Protein AF-A0A3D1E7M5-F1 (afdb_monomer_lite)

Foldseek 3Di:
DLLLVPPFDDDDPVSVVVSVVVLVVLLVVLVVVVVVCVVPCVDPPPPVLVVLVVVLVVLVVVLVVVVVVVVPPDCPDCPDPSVRSSSVSSVSSVVSVVVVPPPPCVPVPQDPVNVVVVVVVVVVVVVVSVCPRNVND

pLDDT: mean 71.73, std 11.71, range [46.97, 95.5]

Structure (mmCIF, N/CA/C/O backbone):
data_AF-A0A3D1E7M5-F1
#
_entry.id   AF-A0A3D1E7M5-F1
#
loop_
_atom_site.group_PDB
_atom_site.id
_atom_site.type_symbol
_atom_site.label_atom_id
_atom_site.label_alt_id
_atom_site.label_comp_id
_atom_site.label_asym_id
_atom_site.label_entity_id
_atom_site.label_seq_id
_atom_site.pdbx_PDB_ins_code
_atom_site.Cartn_x
_atom_site.Cartn_y
_atom_site.Cartn_z
_atom_site.occupancy
_atom_site.B_iso_or_equiv
_atom_site.auth_seq_id
_atom_site.auth_comp_id
_atom_site.auth_asym_id
_atom_site.auth_atom_id
_atom_site.pdbx_PDB_model_num
ATOM 1 N N . MET A 1 1 ? -1.981 6.301 -4.381 1.00 47.09 1 MET A N 1
ATOM 2 C CA . MET A 1 1 ? -2.191 6.937 -5.703 1.00 47.09 1 MET A CA 1
ATOM 3 C C . MET A 1 1 ? -1.451 6.229 -6.838 1.00 47.09 1 MET A C 1
ATOM 5 O O . MET A 1 1 ? -2.070 6.029 -7.868 1.00 47.09 1 MET A O 1
ATOM 9 N N . VAL A 1 2 ? -0.199 5.784 -6.660 1.00 57.88 2 VAL A N 1
ATOM 10 C CA . VAL A 1 2 ? 0.608 5.139 -7.728 1.00 57.88 2 VAL A CA 1
ATOM 11 C C . VAL A 1 2 ? 0.015 3.825 -8.270 1.00 57.88 2 VAL A C 1
ATOM 13 O O . VAL A 1 2 ? 0.127 3.545 -9.455 1.00 57.88 2 VAL A O 1
ATOM 16 N N . PHE A 1 3 ? -0.688 3.053 -7.436 1.00 59.41 3 PHE A N 1
ATOM 17 C CA . PHE A 1 3 ? -1.271 1.765 -7.839 1.00 59.41 3 PHE A CA 1
ATOM 18 C C . PHE A 1 3 ? -2.333 1.885 -8.949 1.00 59.41 3 PHE A C 1
ATOM 20 O O . PHE A 1 3 ? -2.389 1.059 -9.853 1.00 59.41 3 PHE A O 1
ATOM 27 N N . PHE A 1 4 ? -3.155 2.9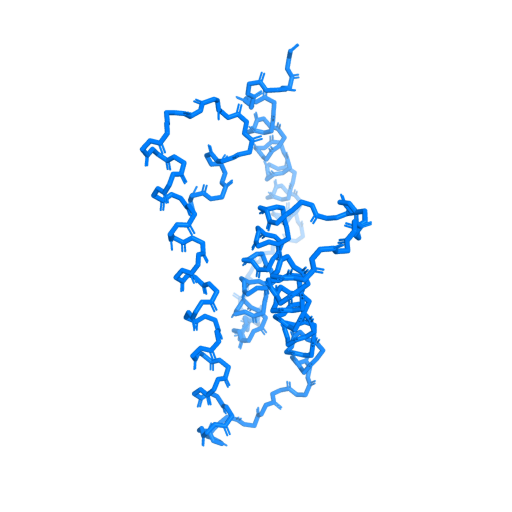41 -8.905 1.00 59.22 4 PHE A N 1
ATOM 28 C CA . PHE A 1 4 ? -4.249 3.150 -9.863 1.00 59.22 4 PHE A CA 1
ATOM 29 C C . PHE A 1 4 ? -3.752 3.626 -11.228 1.00 59.22 4 PHE A C 1
ATOM 31 O O . PHE A 1 4 ? -4.317 3.255 -12.250 1.00 59.22 4 PHE A O 1
ATOM 38 N N . THR A 1 5 ? -2.672 4.410 -11.263 1.00 59.72 5 THR A N 1
ATOM 39 C CA . THR A 1 5 ? -2.101 4.889 -12.530 1.00 59.72 5 THR A CA 1
ATOM 40 C C . THR A 1 5 ? -1.357 3.784 -13.276 1.00 59.72 5 THR A C 1
ATOM 42 O O . THR A 1 5 ? -1.004 3.963 -14.435 1.00 59.72 5 THR A O 1
ATOM 45 N N . ASP A 1 6 ? -1.073 2.652 -12.628 1.00 62.81 6 ASP A N 1
ATOM 46 C CA . ASP A 1 6 ? -0.271 1.543 -13.152 1.00 62.81 6 ASP A CA 1
ATOM 47 C C . ASP A 1 6 ? -1.051 0.381 -13.753 1.00 62.81 6 ASP A C 1
ATOM 49 O O . ASP A 1 6 ? -0.452 -0.556 -14.271 1.00 62.81 6 ASP A O 1
ATOM 53 N N . PHE A 1 7 ? -2.377 0.440 -13.700 1.00 65.38 7 PHE A N 1
ATOM 54 C CA . PHE A 1 7 ? -3.225 -0.688 -14.069 1.00 65.38 7 PHE A CA 1
ATOM 55 C C . PHE A 1 7 ? -3.769 -0.641 -15.504 1.00 65.38 7 PHE A C 1
ATOM 57 O O . PHE A 1 7 ? -4.478 -1.559 -15.905 1.00 65.38 7 PHE A O 1
ATOM 64 N N . GLY A 1 8 ? -3.442 0.387 -16.296 1.00 57.66 8 GLY A N 1
ATOM 65 C CA . GLY A 1 8 ? -3.957 0.449 -17.669 1.00 57.66 8 GLY A CA 1
ATOM 66 C C . GLY A 1 8 ? -3.372 1.482 -18.620 1.00 57.66 8 GLY A C 1
ATOM 67 O O . GLY A 1 8 ? -3.804 1.495 -19.758 1.00 57.66 8 GLY A O 1
ATOM 68 N N . PHE A 1 9 ? -2.423 2.329 -18.221 1.00 64.31 9 PHE A N 1
ATOM 69 C CA . PHE A 1 9 ? -1.789 3.272 -19.152 1.00 64.31 9 PHE A CA 1
ATOM 70 C C . PHE A 1 9 ? -0.473 2.703 -19.676 1.00 64.31 9 PHE A C 1
ATOM 72 O O . PHE A 1 9 ? 0.316 2.205 -18.873 1.00 64.31 9 PHE A O 1
ATOM 79 N N . ASP A 1 10 ? -0.216 2.838 -20.978 1.00 63.62 10 ASP A N 1
ATOM 80 C CA . ASP A 1 10 ? 1.111 2.608 -21.551 1.00 63.62 10 ASP A CA 1
ATOM 81 C C . ASP A 1 10 ? 2.085 3.662 -21.023 1.00 63.62 10 ASP A C 1
ATOM 83 O O . ASP A 1 10 ? 1.813 4.868 -21.046 1.00 63.62 10 ASP A O 1
ATOM 87 N N . LYS A 1 11 ? 3.223 3.208 -20.494 1.00 66.62 11 LYS A N 1
ATOM 88 C CA . LYS A 1 11 ? 4.177 4.069 -19.788 1.00 66.62 11 LYS A CA 1
ATOM 89 C C . LYS A 1 11 ? 5.500 4.130 -20.513 1.00 66.62 11 LYS A C 1
ATOM 91 O O . LYS A 1 11 ? 6.030 3.131 -20.982 1.00 66.62 11 LYS A O 1
ATOM 96 N N . SER A 1 12 ? 6.075 5.326 -20.515 1.00 74.75 12 SER A N 1
ATOM 97 C CA . SER A 1 12 ? 7.482 5.503 -20.853 1.00 74.75 12 SER A CA 1
ATOM 98 C C . SER A 1 12 ? 8.364 4.745 -19.854 1.00 74.75 12 SER A C 1
ATOM 100 O O . SER A 1 12 ? 8.069 4.712 -18.655 1.00 74.75 12 SER A O 1
ATOM 102 N N . PHE A 1 13 ? 9.479 4.199 -20.343 1.00 69.75 13 PHE A N 1
ATOM 103 C CA . PHE A 1 13 ? 10.473 3.436 -19.578 1.00 69.75 13 PHE A CA 1
ATOM 104 C C . PHE A 1 13 ? 10.890 4.121 -18.260 1.00 69.75 13 PHE A C 1
ATOM 106 O O . PHE A 1 13 ? 11.017 3.471 -17.224 1.00 69.75 13 PHE A O 1
ATOM 113 N N . VAL A 1 14 ? 11.019 5.454 -18.269 1.00 73.94 14 VAL A N 1
ATOM 114 C CA . VAL A 1 14 ? 11.384 6.253 -17.083 1.00 73.94 14 VAL A CA 1
ATOM 115 C C . VAL A 1 14 ? 10.307 6.187 -15.996 1.00 73.94 14 VAL A C 1
ATOM 117 O O . VAL A 1 14 ? 10.612 6.050 -14.813 1.00 73.94 14 VAL A O 1
ATOM 120 N N . VAL A 1 15 ? 9.035 6.268 -16.392 1.00 76.31 15 VAL A N 1
ATOM 121 C CA . VAL A 1 15 ? 7.903 6.242 -15.458 1.00 76.31 15 VAL A CA 1
ATOM 122 C C . VAL A 1 15 ? 7.738 4.845 -14.872 1.00 76.31 15 VAL A C 1
ATOM 124 O O . VAL A 1 15 ? 7.486 4.713 -13.677 1.00 76.31 15 VAL A O 1
ATOM 127 N N . GLN A 1 16 ? 7.919 3.805 -15.686 1.00 71.81 16 GLN A N 1
ATOM 128 C CA . GLN A 1 16 ? 7.837 2.424 -15.220 1.00 71.81 16 GLN A CA 1
ATOM 129 C C . GLN A 1 16 ? 8.926 2.103 -14.188 1.00 71.81 16 GLN A C 1
ATOM 131 O O . GLN A 1 16 ? 8.614 1.603 -13.109 1.00 71.81 16 GLN A O 1
ATOM 136 N N . SER A 1 17 ? 10.175 2.493 -14.455 1.00 72.75 17 SER A N 1
ATOM 137 C CA . SER A 1 17 ? 11.278 2.281 -13.512 1.00 72.75 17 SER A CA 1
ATOM 138 C C . SER A 1 17 ? 11.069 3.031 -12.187 1.00 72.75 17 SER A C 1
ATOM 140 O O . SER A 1 17 ? 11.263 2.465 -11.111 1.00 72.75 17 SER A O 1
ATOM 142 N N . ALA A 1 18 ? 10.577 4.275 -12.229 1.00 75.94 18 ALA A N 1
ATOM 143 C CA . ALA A 1 18 ? 10.257 5.027 -11.013 1.00 75.94 18 ALA A CA 1
ATOM 144 C C . ALA A 1 18 ? 9.173 4.338 -10.162 1.00 75.94 18 ALA A C 1
ATOM 146 O O . ALA A 1 18 ? 9.254 4.324 -8.933 1.00 75.94 18 ALA A O 1
ATOM 147 N N . ILE A 1 19 ? 8.167 3.744 -10.805 1.00 76.19 19 ILE A N 1
ATOM 148 C CA . ILE A 1 19 ? 7.083 3.026 -10.126 1.00 76.19 19 ILE A CA 1
ATOM 149 C C . ILE A 1 19 ? 7.591 1.748 -9.456 1.00 76.19 19 ILE A C 1
ATOM 151 O O . ILE A 1 19 ? 7.224 1.478 -8.313 1.00 76.19 19 ILE A O 1
ATOM 155 N N . GLU A 1 20 ? 8.461 0.993 -10.123 1.00 74.50 20 GLU A N 1
ATOM 156 C CA . GLU A 1 20 ? 9.083 -0.208 -9.557 1.00 74.50 20 GLU A CA 1
ATOM 157 C C . GLU A 1 20 ? 9.905 0.118 -8.302 1.00 74.50 20 GLU A C 1
ATOM 159 O O . GLU A 1 20 ? 9.749 -0.545 -7.274 1.00 74.50 20 GLU A O 1
ATOM 164 N N . VAL A 1 21 ? 10.699 1.196 -8.338 1.00 77.31 21 VAL A N 1
ATOM 165 C CA . VAL A 1 21 ? 11.457 1.675 -7.169 1.00 77.31 21 VAL A CA 1
ATOM 166 C C . VAL A 1 21 ? 10.521 2.058 -6.022 1.00 77.31 21 VAL A C 1
ATOM 168 O O . VAL A 1 21 ? 10.767 1.693 -4.872 1.00 77.31 21 VAL A O 1
ATOM 171 N N . ILE A 1 22 ? 9.418 2.753 -6.314 1.00 80.31 22 ILE A N 1
ATOM 172 C CA . ILE A 1 22 ? 8.420 3.115 -5.299 1.00 80.31 22 ILE A CA 1
ATOM 173 C C . ILE A 1 22 ? 7.793 1.863 -4.676 1.00 80.31 22 ILE A C 1
ATOM 175 O O . ILE A 1 22 ? 7.653 1.803 -3.454 1.00 80.31 22 ILE A O 1
ATOM 179 N N . TYR A 1 23 ? 7.430 0.856 -5.476 1.00 78.12 23 TYR A N 1
ATOM 180 C CA . TYR A 1 23 ? 6.878 -0.390 -4.942 1.00 78.12 23 TYR A CA 1
ATOM 181 C C . TYR A 1 23 ? 7.869 -1.112 -4.032 1.00 78.12 23 TYR A C 1
ATOM 183 O O . TYR A 1 23 ? 7.484 -1.554 -2.948 1.00 78.12 23 TYR A O 1
ATOM 191 N N . LEU A 1 24 ? 9.142 -1.168 -4.423 1.00 76.38 24 LEU A N 1
ATOM 192 C CA . LEU A 1 24 ? 10.191 -1.769 -3.607 1.00 76.38 24 LEU A CA 1
ATOM 193 C C . LEU A 1 24 ? 10.358 -1.024 -2.276 1.00 76.38 24 LEU A C 1
ATOM 195 O O . LEU A 1 24 ? 10.410 -1.661 -1.225 1.00 76.38 24 LEU A O 1
ATOM 199 N N . LEU A 1 25 ? 10.347 0.313 -2.291 1.00 80.12 25 LEU A N 1
ATOM 200 C CA . LEU A 1 25 ? 10.388 1.119 -1.067 1.00 80.12 25 LEU A CA 1
ATOM 201 C C . LEU A 1 25 ? 9.195 0.832 -0.149 1.00 80.12 25 LEU A C 1
ATOM 203 O O . LEU A 1 25 ? 9.383 0.687 1.056 1.00 80.12 25 LEU A O 1
ATOM 207 N N . VAL A 1 26 ? 7.977 0.713 -0.686 1.00 83.00 26 VAL A N 1
ATOM 208 C CA . VAL A 1 26 ? 6.785 0.389 0.120 1.00 83.00 26 VAL A CA 1
ATOM 209 C C . VAL A 1 26 ? 6.920 -0.982 0.779 1.00 83.00 26 VAL A C 1
ATOM 211 O O . VAL A 1 26 ? 6.632 -1.117 1.969 1.00 83.00 26 VAL A O 1
ATOM 214 N N . VAL A 1 27 ? 7.393 -1.987 0.039 1.00 79.25 27 VAL A N 1
ATOM 215 C CA . VAL A 1 27 ? 7.661 -3.317 0.601 1.00 79.25 27 VAL A CA 1
ATOM 216 C C . VAL A 1 27 ? 8.737 -3.228 1.683 1.00 79.25 27 VAL A C 1
ATOM 218 O O . VAL A 1 27 ? 8.539 -3.765 2.769 1.00 79.25 27 VAL A O 1
ATOM 221 N N . PHE A 1 28 ? 9.824 -2.492 1.449 1.00 80.12 28 PHE A N 1
ATOM 222 C CA . PHE A 1 28 ? 10.888 -2.296 2.433 1.00 80.12 28 PHE A CA 1
ATOM 223 C C . PHE A 1 28 ? 10.382 -1.631 3.722 1.00 80.12 28 PHE A C 1
ATOM 225 O O . PHE A 1 28 ? 10.631 -2.132 4.817 1.00 80.12 28 PHE A O 1
ATOM 232 N N . PHE A 1 29 ? 9.610 -0.547 3.620 1.00 85.44 29 PHE A N 1
ATOM 233 C CA . PHE A 1 29 ? 9.013 0.101 4.789 1.00 85.44 29 PHE A CA 1
ATOM 234 C C . PHE A 1 29 ? 8.014 -0.810 5.514 1.00 85.44 29 PHE A C 1
ATOM 236 O O . PHE A 1 29 ? 7.978 -0.799 6.744 1.00 85.44 29 PHE A O 1
ATOM 243 N N . GLY A 1 30 ? 7.257 -1.640 4.787 1.00 80.50 30 GLY A N 1
ATOM 244 C CA . GLY A 1 30 ? 6.400 -2.674 5.378 1.00 80.50 30 GLY A CA 1
ATOM 245 C C . GLY A 1 30 ? 7.191 -3.683 6.217 1.00 80.50 30 GLY A C 1
ATOM 246 O O . GLY A 1 30 ? 6.789 -4.025 7.332 1.00 80.50 30 GLY A O 1
ATOM 247 N N . PHE A 1 31 ? 8.367 -4.090 5.735 1.00 82.88 31 PHE A N 1
ATOM 248 C CA . PHE A 1 31 ? 9.278 -4.967 6.465 1.00 82.88 31 PHE A CA 1
ATOM 249 C C . PHE A 1 31 ? 9.888 -4.283 7.697 1.00 82.88 31 PHE A C 1
ATOM 251 O O . PHE A 1 31 ? 9.909 -4.866 8.782 1.00 82.88 31 PHE A O 1
ATOM 258 N N . VAL A 1 32 ? 10.327 -3.026 7.575 1.00 84.31 32 VAL A N 1
ATOM 259 C CA . VAL A 1 32 ? 10.839 -2.243 8.714 1.00 84.31 32 VAL A CA 1
ATOM 260 C C . VAL A 1 32 ? 9.754 -2.055 9.778 1.00 84.31 32 VAL A C 1
ATOM 262 O O . VAL A 1 32 ? 10.034 -2.223 10.963 1.00 84.31 32 VAL A O 1
ATOM 265 N N . SER A 1 33 ? 8.511 -1.781 9.373 1.00 80.56 33 SER A N 1
ATOM 266 C CA . SER A 1 33 ? 7.342 -1.715 10.263 1.00 80.56 33 SER A CA 1
ATOM 267 C C . SER A 1 33 ? 7.131 -3.037 11.019 1.00 80.56 33 SER A C 1
ATOM 269 O O . SER A 1 33 ? 6.972 -3.043 12.242 1.00 80.56 33 SER A O 1
ATOM 271 N N . LEU A 1 34 ? 7.213 -4.181 10.323 1.00 79.75 34 LEU A N 1
ATOM 272 C CA . LEU A 1 34 ? 7.156 -5.516 10.935 1.00 79.75 34 LEU A CA 1
ATOM 273 C C . LEU A 1 34 ? 8.255 -5.731 11.980 1.00 79.75 34 LEU A C 1
ATOM 275 O O . LEU A 1 34 ? 7.957 -6.165 13.095 1.00 79.75 34 LEU A O 1
ATOM 279 N N . MET A 1 35 ? 9.500 -5.396 11.643 1.00 81.06 35 MET A N 1
ATOM 280 C CA . MET A 1 35 ? 10.636 -5.516 12.560 1.00 81.06 35 MET A CA 1
ATOM 281 C C . MET A 1 35 ? 10.488 -4.601 13.776 1.00 81.06 35 MET A C 1
ATOM 283 O O . MET A 1 35 ? 10.631 -5.056 14.911 1.00 81.06 35 MET A O 1
ATOM 287 N N . ALA A 1 36 ? 10.141 -3.330 13.561 1.00 82.19 36 ALA A N 1
ATOM 288 C CA . ALA A 1 36 ? 9.945 -2.355 14.628 1.00 82.19 36 ALA A CA 1
ATOM 289 C C . ALA A 1 36 ? 8.880 -2.822 15.627 1.00 82.19 36 ALA A C 1
ATOM 291 O O . ALA A 1 36 ? 9.072 -2.689 16.834 1.00 82.19 36 ALA A O 1
ATOM 292 N N . ARG A 1 37 ? 7.791 -3.432 15.146 1.00 74.38 37 ARG A N 1
ATOM 293 C CA . ARG A 1 37 ? 6.733 -3.978 16.003 1.00 74.38 37 ARG A CA 1
ATOM 294 C C . ARG A 1 37 ? 7.176 -5.211 16.791 1.00 74.38 37 ARG A C 1
ATOM 296 O O . ARG A 1 37 ? 6.781 -5.363 17.941 1.00 74.38 37 ARG A O 1
ATOM 303 N N . TYR A 1 38 ? 7.989 -6.087 16.203 1.00 75.38 38 TYR A N 1
ATOM 304 C CA . TYR A 1 38 ? 8.486 -7.274 16.908 1.00 75.38 38 TYR A CA 1
ATOM 305 C C . TYR A 1 38 ? 9.541 -6.921 17.973 1.00 75.38 38 TYR A C 1
ATOM 307 O O . TYR A 1 38 ? 9.623 -7.579 19.010 1.00 75.38 38 TYR A O 1
ATOM 315 N N . LEU A 1 39 ? 10.309 -5.848 17.745 1.00 78.94 39 LEU A N 1
ATOM 316 C CA . LEU A 1 39 ? 11.286 -5.309 18.697 1.00 78.94 39 LEU A CA 1
ATOM 317 C C . LEU A 1 39 ? 10.618 -4.497 19.819 1.00 78.94 39 LEU A C 1
ATOM 319 O O . LEU A 1 39 ? 10.928 -4.691 20.995 1.00 78.94 39 LEU A O 1
ATOM 323 N N . ASN A 1 40 ? 9.657 -3.630 19.488 1.00 69.31 40 ASN A N 1
ATOM 324 C CA . ASN A 1 40 ? 8.884 -2.878 20.474 1.00 69.31 40 ASN A CA 1
ATOM 325 C C . ASN A 1 40 ? 7.669 -3.689 20.947 1.00 69.31 40 ASN A C 1
ATOM 327 O O . ASN A 1 40 ? 6.548 -3.482 20.486 1.00 69.31 40 ASN A O 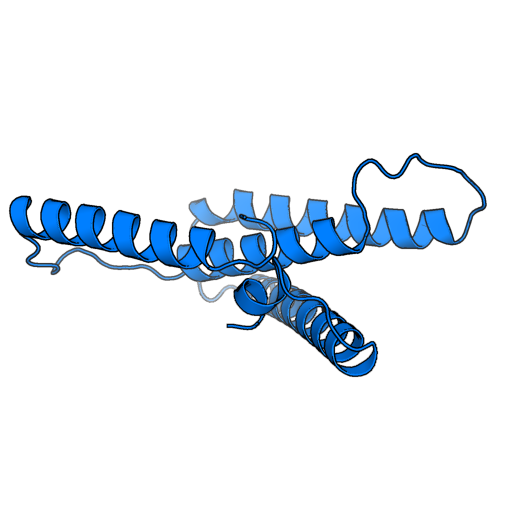1
ATOM 331 N N . ARG A 1 41 ? 7.862 -4.528 21.976 1.00 62.78 41 ARG A N 1
ATOM 332 C CA . ARG A 1 41 ? 6.798 -5.244 22.729 1.00 62.78 41 ARG A CA 1
ATOM 333 C C . ARG A 1 41 ? 5.713 -4.342 23.365 1.00 62.78 41 ARG A C 1
ATOM 335 O O . ARG A 1 41 ? 4.853 -4.839 24.085 1.00 62.78 41 ARG A O 1
ATOM 342 N N . PHE A 1 42 ? 5.742 -3.027 23.139 1.00 53.81 42 PHE A N 1
ATOM 343 C CA . PHE A 1 42 ? 4.888 -2.027 23.791 1.00 53.81 42 PHE A CA 1
ATOM 344 C C . PHE A 1 42 ? 3.412 -2.065 23.387 1.00 53.81 42 PHE A C 1
ATOM 346 O O . PHE A 1 42 ? 2.583 -1.449 24.055 1.00 53.81 42 PHE A O 1
ATOM 353 N N . ARG A 1 43 ? 3.055 -2.783 22.321 1.00 55.97 43 ARG A N 1
ATOM 354 C CA . ARG A 1 43 ? 1.658 -3.068 21.996 1.00 55.97 43 ARG A CA 1
ATOM 355 C C . ARG A 1 43 ? 1.498 -4.579 21.971 1.00 55.97 43 ARG A C 1
ATOM 357 O O . ARG A 1 43 ? 2.155 -5.204 21.138 1.00 55.97 43 ARG A O 1
ATOM 364 N N . PRO A 1 44 ? 0.689 -5.185 22.864 1.00 51.59 44 PRO A N 1
ATOM 365 C CA . PRO A 1 44 ? 0.381 -6.597 22.729 1.00 51.59 44 PRO A CA 1
ATOM 366 C C . PRO A 1 44 ? -0.183 -6.766 21.326 1.00 51.59 44 PRO A C 1
ATOM 368 O O . PRO A 1 44 ? -1.168 -6.114 20.974 1.00 51.59 44 PRO A O 1
ATOM 371 N N . ALA A 1 45 ? 0.516 -7.555 20.509 1.00 53.75 45 ALA A N 1
ATOM 372 C CA . ALA A 1 45 ? 0.072 -7.889 19.174 1.00 53.75 45 ALA A CA 1
ATOM 373 C C . ALA A 1 45 ? -1.382 -8.325 19.313 1.00 53.75 45 ALA A C 1
ATOM 375 O O . ALA A 1 45 ? -1.673 -9.302 20.008 1.00 53.75 45 ALA A O 1
ATOM 376 N N . GLN A 1 46 ? -2.310 -7.562 18.734 1.00 58.16 46 GLN A N 1
ATOM 377 C CA . GLN A 1 46 ? -3.672 -8.044 18.640 1.00 58.16 46 GLN A CA 1
ATOM 378 C C . GLN A 1 46 ? -3.549 -9.353 17.866 1.00 58.16 46 GLN A C 1
ATOM 380 O O . GLN A 1 46 ? -3.183 -9.333 16.692 1.00 58.16 46 GLN A O 1
ATOM 385 N N . ALA A 1 47 ? -3.778 -10.492 18.532 1.00 57.47 47 ALA A N 1
ATOM 386 C CA . ALA A 1 47 ? -3.560 -11.834 17.976 1.00 57.47 47 ALA A CA 1
ATOM 387 C C . ALA A 1 47 ? -4.248 -12.024 16.608 1.00 57.47 47 ALA A C 1
ATOM 389 O O . ALA A 1 47 ? -3.867 -12.867 15.802 1.00 57.47 47 ALA A O 1
ATOM 390 N N . LYS A 1 48 ? -5.226 -11.160 16.331 1.00 60.91 48 LYS A N 1
ATOM 391 C CA . LYS A 1 48 ? -5.961 -10.995 15.087 1.00 60.91 48 LYS A CA 1
ATOM 392 C C . LYS A 1 48 ? -5.107 -10.650 13.851 1.00 60.91 48 LYS A C 1
ATOM 394 O O . LYS A 1 48 ? -5.524 -11.005 12.756 1.00 60.91 48 LYS A O 1
ATOM 399 N N . VAL A 1 49 ? -3.941 -10.003 13.979 1.00 67.06 49 VAL A N 1
ATOM 400 C CA . VAL A 1 49 ? -3.136 -9.545 12.815 1.00 67.06 49 VAL A CA 1
ATOM 401 C C . VAL A 1 49 ? -2.042 -10.548 12.407 1.00 67.06 49 VAL A C 1
ATOM 403 O O . VAL A 1 49 ? -1.468 -10.436 11.326 1.00 67.06 49 VAL A O 1
ATOM 406 N N . TRP A 1 50 ? -1.803 -11.596 13.206 1.00 71.19 50 TRP A N 1
ATOM 407 C CA . TRP A 1 50 ? -0.717 -12.557 12.959 1.00 71.19 50 TRP A CA 1
ATOM 408 C C . TRP A 1 50 ? -0.851 -13.310 11.626 1.00 71.19 50 TRP A C 1
ATOM 410 O O . TRP A 1 50 ? 0.148 -13.608 10.977 1.00 71.19 50 TRP A O 1
ATOM 420 N N . VAL A 1 51 ? -2.084 -13.553 11.169 1.00 74.75 51 VAL A N 1
ATOM 421 C CA . VAL A 1 51 ? -2.349 -14.172 9.859 1.00 74.75 51 VAL A CA 1
ATOM 422 C C . VAL A 1 51 ? -1.822 -13.294 8.719 1.00 74.75 51 VAL A C 1
ATOM 424 O O . VAL A 1 51 ? -1.206 -13.811 7.790 1.00 74.75 51 VAL A O 1
ATOM 427 N N . PHE A 1 52 ? -1.997 -11.971 8.807 1.00 73.62 52 PHE A N 1
ATOM 428 C CA . PHE A 1 52 ? -1.487 -11.032 7.803 1.00 73.62 52 PHE A CA 1
ATOM 429 C C . PHE A 1 52 ? 0.038 -10.938 7.829 1.00 73.62 52 PHE A C 1
ATOM 431 O O . PHE A 1 52 ? 0.660 -10.826 6.777 1.00 73.62 52 PHE A O 1
ATOM 438 N N . ASP A 1 53 ? 0.644 -11.037 9.011 1.00 74.88 53 ASP A N 1
ATOM 439 C CA . ASP A 1 53 ? 2.102 -11.057 9.147 1.00 74.88 53 ASP A CA 1
ATOM 440 C C . ASP A 1 53 ? 2.720 -12.324 8.556 1.00 74.88 53 ASP A C 1
ATOM 442 O O . ASP A 1 53 ? 3.731 -12.249 7.859 1.00 74.88 53 ASP A O 1
ATOM 446 N N . LEU A 1 54 ? 2.093 -13.479 8.796 1.00 81.19 54 LEU A N 1
ATOM 447 C CA . LEU A 1 54 ? 2.509 -14.756 8.224 1.00 81.19 54 LEU A CA 1
ATOM 448 C C . LEU A 1 54 ? 2.389 -14.736 6.696 1.00 81.19 54 LEU A C 1
ATOM 450 O O . LEU A 1 54 ? 3.333 -15.105 6.002 1.00 81.19 54 LEU A O 1
ATOM 454 N N . LEU A 1 55 ? 1.258 -14.258 6.166 1.00 79.81 55 LEU A N 1
ATOM 455 C CA . LEU A 1 55 ? 1.048 -14.089 4.724 1.00 79.81 55 LEU A CA 1
ATOM 456 C C . LEU A 1 55 ? 2.089 -13.154 4.102 1.00 79.81 55 LEU A C 1
ATOM 458 O O . LEU A 1 55 ? 2.618 -13.455 3.031 1.00 79.81 55 LEU A O 1
ATOM 462 N N . TYR A 1 56 ? 2.418 -12.051 4.776 1.00 79.19 56 TYR A N 1
ATOM 463 C CA . TYR A 1 56 ? 3.440 -11.115 4.318 1.00 79.19 56 TYR A CA 1
ATOM 464 C C . TYR A 1 56 ? 4.848 -11.737 4.322 1.00 79.19 56 TYR A C 1
ATOM 466 O O . TYR A 1 56 ? 5.588 -11.591 3.354 1.00 79.19 56 TYR A O 1
ATOM 474 N N . LEU A 1 57 ? 5.212 -12.501 5.358 1.00 81.19 57 LEU A N 1
ATOM 475 C CA . LEU A 1 57 ? 6.491 -13.222 5.403 1.00 81.19 57 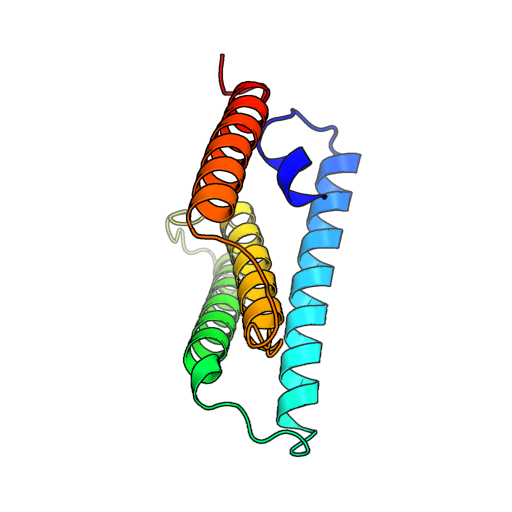LEU A CA 1
ATOM 476 C C . LEU A 1 57 ? 6.599 -14.297 4.315 1.00 81.19 57 LEU A C 1
ATOM 478 O O . LEU A 1 57 ? 7.629 -14.391 3.651 1.00 81.19 57 LEU A O 1
ATOM 482 N N . LEU A 1 58 ? 5.541 -15.086 4.108 1.00 80.62 58 LEU A N 1
ATOM 483 C CA . LEU A 1 58 ? 5.499 -16.113 3.062 1.00 80.62 58 LEU A CA 1
ATOM 484 C C . LEU A 1 58 ? 5.630 -15.501 1.665 1.00 80.62 58 LEU A C 1
ATOM 486 O O . LEU A 1 58 ? 6.350 -16.029 0.819 1.00 80.62 58 LEU A O 1
ATOM 490 N N . SER A 1 59 ? 4.979 -14.362 1.431 1.00 71.81 59 SER A N 1
ATOM 491 C CA . SER A 1 59 ? 5.109 -13.651 0.160 1.00 71.81 59 SER A CA 1
ATOM 492 C C . SER A 1 59 ? 6.510 -13.046 -0.023 1.00 71.81 59 SER A C 1
ATOM 494 O O . SER A 1 59 ? 7.070 -13.167 -1.111 1.00 71.81 59 SER A O 1
ATOM 496 N N . LEU A 1 60 ? 7.157 -12.538 1.029 1.00 76.00 60 LEU A N 1
ATOM 497 C CA . LEU A 1 60 ? 8.557 -12.085 0.975 1.00 76.00 60 LEU A CA 1
ATOM 498 C C . LEU A 1 60 ? 9.517 -13.230 0.625 1.00 76.00 60 LEU A C 1
ATOM 500 O O . LEU A 1 60 ? 10.361 -13.087 -0.258 1.00 76.00 60 LEU A O 1
ATOM 504 N N . LEU A 1 61 ? 9.345 -14.386 1.272 1.00 78.31 61 LEU A N 1
ATOM 505 C CA . LEU A 1 61 ? 10.106 -15.604 0.985 1.00 78.31 61 LEU A CA 1
ATOM 506 C C . LEU A 1 61 ? 9.928 -16.061 -0.462 1.00 78.31 61 LEU A C 1
ATOM 508 O O . LEU A 1 61 ? 10.900 -16.468 -1.087 1.00 78.31 61 LEU A O 1
ATOM 512 N N . SER A 1 62 ? 8.717 -15.963 -1.014 1.00 70.75 62 SER A N 1
ATOM 513 C CA . SER A 1 62 ? 8.476 -16.326 -2.414 1.00 70.75 62 SER A CA 1
ATOM 514 C C . SER A 1 62 ? 9.180 -15.390 -3.405 1.00 70.75 62 SER A C 1
ATOM 516 O O . SER A 1 62 ? 9.723 -15.873 -4.395 1.00 70.75 62 SER A O 1
ATOM 518 N N . VAL A 1 63 ? 9.249 -14.079 -3.126 1.00 72.62 63 VAL A N 1
ATOM 519 C CA . VAL A 1 63 ? 10.005 -13.120 -3.957 1.00 72.62 63 VAL A CA 1
ATOM 520 C C . VAL A 1 63 ? 11.498 -13.431 -3.894 1.00 72.62 63 VAL A C 1
ATOM 522 O O . VAL A 1 63 ? 12.152 -13.521 -4.928 1.00 72.62 63 VAL A O 1
ATOM 525 N N . PHE A 1 64 ? 12.019 -13.666 -2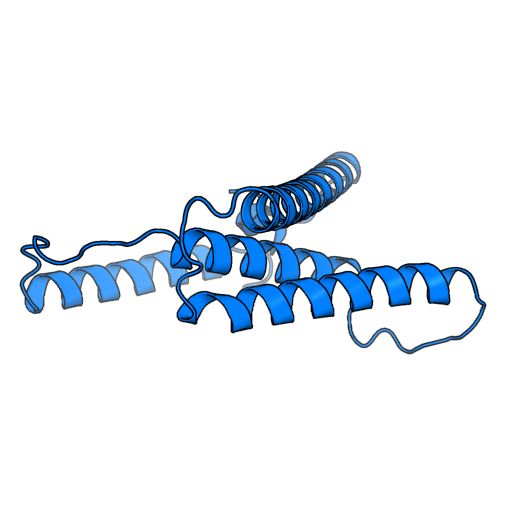.688 1.00 71.75 64 PHE A N 1
ATOM 526 C CA . PHE A 1 64 ? 13.422 -14.014 -2.487 1.00 71.75 64 PHE A CA 1
ATOM 527 C C . PHE A 1 64 ? 13.787 -15.352 -3.146 1.00 71.75 64 PHE A C 1
ATOM 529 O O . PHE A 1 64 ? 14.830 -15.466 -3.782 1.00 71.75 64 PHE A O 1
ATOM 536 N N . TYR A 1 65 ? 12.907 -16.353 -3.056 1.00 70.19 65 TYR A N 1
ATOM 537 C CA . TYR A 1 65 ? 13.073 -17.632 -3.741 1.00 70.19 65 TYR A CA 1
ATOM 538 C C . TYR A 1 65 ? 13.106 -17.456 -5.261 1.00 70.19 65 TYR A C 1
ATOM 540 O O . TYR A 1 65 ? 13.992 -18.005 -5.907 1.00 70.19 65 TYR A O 1
ATOM 548 N N . HIS A 1 66 ? 12.202 -16.653 -5.832 1.00 67.00 66 HIS A N 1
ATOM 549 C CA . HIS A 1 66 ? 12.227 -16.347 -7.263 1.00 67.00 66 HIS A CA 1
ATOM 550 C C . HIS A 1 66 ? 13.536 -15.676 -7.690 1.00 67.00 66 HIS A C 1
ATOM 552 O O . HIS A 1 66 ? 14.113 -16.084 -8.690 1.00 67.00 66 HIS A O 1
ATOM 558 N N . GLU A 1 67 ? 14.035 -14.705 -6.925 1.00 66.81 67 GLU A N 1
ATOM 559 C CA . GLU A 1 67 ? 15.280 -13.995 -7.245 1.00 66.81 67 GLU A CA 1
ATOM 560 C C . GLU A 1 67 ? 16.521 -14.904 -7.142 1.00 66.81 67 GLU A C 1
ATOM 562 O O . GLU A 1 67 ? 17.446 -14.790 -7.943 1.00 66.81 67 GLU A O 1
ATOM 567 N N . LEU A 1 68 ? 16.520 -15.871 -6.215 1.00 64.88 68 LEU A N 1
ATOM 568 C CA . LEU A 1 68 ? 17.569 -16.894 -6.110 1.00 64.88 68 LEU A CA 1
ATOM 569 C C . LEU A 1 68 ? 17.498 -17.955 -7.219 1.00 64.88 68 LEU A C 1
ATOM 571 O O . LEU A 1 68 ? 18.538 -18.400 -7.703 1.00 64.88 68 LEU A O 1
ATOM 575 N N . VAL A 1 69 ? 16.294 -18.371 -7.619 1.00 65.38 69 VAL A N 1
ATOM 576 C CA . VAL A 1 69 ? 16.081 -19.346 -8.705 1.00 65.38 69 VAL A CA 1
ATOM 577 C C . VAL A 1 69 ? 16.376 -18.726 -10.071 1.00 65.38 69 VAL A C 1
ATOM 579 O O . VAL A 1 69 ? 16.924 -19.398 -10.937 1.00 65.38 69 VAL A O 1
ATOM 582 N N . GLU A 1 70 ? 16.108 -17.433 -10.258 1.00 61.00 70 GLU A N 1
ATOM 583 C CA . GLU A 1 70 ? 16.486 -16.678 -11.462 1.00 61.00 70 GLU A CA 1
ATOM 584 C C . GLU A 1 70 ? 18.022 -16.621 -11.640 1.00 61.00 70 GLU A C 1
ATOM 586 O O . GLU A 1 70 ? 18.515 -16.616 -12.768 1.00 61.00 70 GLU A O 1
ATOM 591 N N . LEU A 1 71 ? 18.796 -16.707 -10.545 1.00 57.88 71 LEU A N 1
ATOM 592 C CA . LEU A 1 71 ? 20.257 -16.891 -10.572 1.00 57.88 71 LEU A CA 1
ATOM 593 C C . LEU A 1 71 ? 20.712 -18.316 -10.960 1.00 57.88 71 LEU A C 1
ATOM 595 O O . LEU A 1 71 ? 21.886 -18.511 -11.279 1.00 57.88 71 LEU A O 1
ATOM 599 N N . GLN A 1 72 ? 19.828 -19.318 -10.938 1.00 55.62 72 GLN A N 1
ATOM 600 C CA . GLN A 1 72 ? 20.137 -20.720 -11.235 1.00 55.62 72 GLN A CA 1
ATOM 601 C C . GLN A 1 72 ? 19.178 -21.289 -12.287 1.00 55.62 72 GLN A C 1
ATOM 603 O O . GLN A 1 72 ? 18.221 -21.949 -11.916 1.00 55.62 72 GLN A O 1
ATOM 608 N N . ILE A 1 73 ? 19.471 -21.044 -13.576 1.00 53.16 73 ILE A N 1
ATOM 609 C CA . ILE A 1 73 ? 19.142 -21.771 -14.840 1.00 53.16 73 ILE A CA 1
ATOM 610 C C . ILE A 1 73 ? 17.997 -22.826 -14.846 1.00 53.16 73 ILE A C 1
ATOM 612 O O . ILE A 1 73 ? 18.051 -23.806 -15.589 1.00 53.16 73 ILE A O 1
ATOM 616 N N . LEU A 1 74 ? 16.946 -22.679 -14.049 1.00 53.38 74 LEU A N 1
ATOM 617 C CA . LEU A 1 74 ? 15.813 -23.590 -13.994 1.00 53.38 74 LEU A CA 1
ATOM 618 C C . LEU A 1 74 ? 14.604 -22.842 -14.551 1.00 53.38 74 LEU A C 1
ATOM 620 O O . LEU A 1 74 ? 14.249 -21.788 -14.022 1.00 53.38 74 LEU A O 1
ATOM 624 N N . PRO A 1 75 ? 13.950 -23.362 -15.605 1.00 50.81 75 PRO A N 1
ATOM 625 C CA . PRO A 1 75 ? 12.766 -22.747 -16.179 1.00 50.81 75 PRO A CA 1
ATOM 626 C C . PRO A 1 75 ? 11.578 -23.059 -15.266 1.00 50.81 75 PRO A C 1
ATOM 628 O O . PRO A 1 75 ? 10.713 -23.873 -15.588 1.00 50.81 75 PRO A O 1
ATOM 631 N N . PHE A 1 76 ? 11.553 -22.458 -14.076 1.00 49.56 76 PHE A N 1
ATOM 632 C CA . PHE A 1 76 ? 10.359 -22.474 -13.252 1.00 49.56 76 PHE A CA 1
ATOM 633 C C . PHE A 1 76 ? 9.347 -21.559 -13.927 1.00 49.56 76 PHE A C 1
ATOM 635 O O . PHE A 1 76 ? 9.534 -20.350 -14.032 1.00 49.56 76 PHE A O 1
ATOM 642 N N . ASN A 1 77 ? 8.319 -22.197 -14.474 1.00 48.62 77 ASN A N 1
ATOM 643 C CA . ASN A 1 77 ? 7.282 -21.579 -15.277 1.00 48.62 77 ASN A CA 1
ATOM 644 C C . ASN A 1 77 ? 6.731 -20.320 -14.580 1.00 48.62 77 ASN A C 1
ATOM 646 O O . ASN A 1 77 ? 6.456 -20.358 -13.379 1.00 48.62 77 ASN A O 1
ATOM 650 N N . ASN A 1 78 ? 6.574 -19.238 -15.352 1.00 55.28 78 ASN A N 1
ATOM 651 C CA . ASN A 1 78 ? 6.130 -17.885 -14.976 1.00 55.28 78 ASN A CA 1
ATOM 652 C C . ASN A 1 78 ? 4.690 -17.838 -14.411 1.00 55.28 78 ASN A C 1
ATOM 654 O O . ASN A 1 78 ? 3.857 -17.060 -14.871 1.00 55.28 78 ASN A O 1
ATOM 658 N N . LEU A 1 79 ? 4.353 -18.669 -13.424 1.00 46.97 79 LEU A N 1
ATOM 659 C CA . LEU A 1 79 ? 3.009 -18.728 -12.844 1.00 46.97 79 LEU A CA 1
ATOM 660 C C . LEU A 1 79 ? 2.618 -17.404 -12.165 1.00 46.97 79 LEU A C 1
ATOM 662 O O . LEU A 1 79 ? 1.436 -17.092 -12.073 1.00 46.97 79 LEU A O 1
ATOM 666 N N . PHE A 1 80 ? 3.601 -16.591 -11.770 1.00 48.62 80 PHE A N 1
ATOM 667 C CA . PHE A 1 80 ? 3.403 -15.252 -11.227 1.00 48.62 80 PHE A CA 1
ATOM 668 C C . PHE A 1 80 ? 4.509 -14.332 -11.747 1.00 48.62 80 PHE A C 1
ATOM 670 O O . PHE A 1 80 ? 5.639 -14.384 -11.274 1.00 48.62 80 PHE A O 1
ATOM 677 N N . GLY A 1 81 ? 4.216 -13.495 -12.745 1.00 56.72 81 GLY A N 1
ATOM 678 C CA . GLY A 1 81 ? 5.185 -12.506 -13.222 1.00 56.72 81 GLY A CA 1
ATOM 679 C C . GLY A 1 81 ? 5.682 -11.637 -12.060 1.00 56.72 81 GLY A C 1
ATOM 680 O O . GLY A 1 81 ? 4.862 -11.099 -11.313 1.00 56.72 81 GLY A O 1
ATOM 681 N N . LYS A 1 82 ? 7.009 -11.498 -11.918 1.00 62.72 82 LYS A N 1
ATOM 682 C CA . LYS A 1 82 ? 7.719 -10.766 -10.844 1.00 62.72 82 LYS A CA 1
ATOM 683 C C . LYS A 1 82 ? 7.023 -9.451 -10.451 1.00 62.72 82 LYS A C 1
ATOM 685 O O . LYS A 1 82 ? 6.829 -9.163 -9.274 1.00 62.72 82 LYS A O 1
ATOM 690 N N . VAL A 1 83 ? 6.544 -8.704 -11.447 1.00 64.19 83 VAL A N 1
ATOM 691 C CA . VAL A 1 83 ? 5.843 -7.418 -11.287 1.00 64.19 83 VAL A CA 1
ATOM 692 C C . VAL A 1 83 ? 4.465 -7.549 -10.621 1.00 64.19 83 VAL A C 1
ATOM 694 O O . VAL A 1 83 ? 4.107 -6.732 -9.773 1.00 64.19 83 VAL A O 1
ATOM 697 N N . TRP A 1 84 ? 3.671 -8.563 -10.974 1.00 70.06 84 TRP A N 1
ATOM 698 C CA . TRP A 1 84 ? 2.324 -8.749 -10.421 1.00 70.06 84 TRP A CA 1
ATOM 699 C C . TRP A 1 84 ? 2.363 -9.135 -8.943 1.00 70.06 84 TRP A C 1
ATOM 701 O O . TRP A 1 84 ? 1.570 -8.647 -8.136 1.00 70.06 84 TRP A O 1
ATOM 711 N N . TRP A 1 85 ? 3.325 -9.976 -8.572 1.00 72.06 85 TRP A N 1
ATOM 712 C CA . TRP A 1 85 ? 3.453 -10.451 -7.202 1.00 72.06 85 TRP A CA 1
ATOM 713 C C . TRP A 1 85 ? 3.858 -9.332 -6.236 1.00 72.06 85 TRP A C 1
ATOM 715 O O . TRP A 1 85 ? 3.266 -9.185 -5.168 1.00 72.06 85 TRP A O 1
ATOM 725 N N . VAL A 1 86 ? 4.785 -8.463 -6.652 1.00 71.56 86 VAL A N 1
ATOM 726 C CA . VAL A 1 86 ? 5.174 -7.267 -5.886 1.00 71.56 86 VAL A CA 1
ATOM 727 C C . VAL A 1 86 ? 3.986 -6.315 -5.701 1.00 71.56 86 VAL A C 1
ATOM 729 O O . VAL A 1 86 ? 3.776 -5.795 -4.603 1.00 71.56 86 VAL A O 1
ATOM 732 N N . LYS A 1 87 ? 3.144 -6.136 -6.729 1.00 77.12 87 LYS A N 1
ATOM 733 C CA . LYS A 1 87 ? 1.903 -5.350 -6.618 1.00 77.12 87 LYS A CA 1
ATOM 734 C C . LYS A 1 87 ? 0.945 -5.945 -5.580 1.00 77.12 87 LYS A C 1
ATOM 736 O O . LYS A 1 87 ? 0.425 -5.209 -4.741 1.00 77.12 87 LYS A O 1
ATOM 741 N N . LEU A 1 88 ? 0.746 -7.264 -5.577 1.00 78.38 88 LEU A N 1
ATOM 742 C CA . LEU A 1 88 ? -0.064 -7.931 -4.551 1.00 78.38 88 LEU A CA 1
ATOM 743 C C . LEU A 1 88 ? 0.512 -7.733 -3.142 1.00 78.38 88 LEU A C 1
ATOM 745 O O . LEU A 1 88 ? -0.245 -7.455 -2.212 1.00 78.38 88 LEU A O 1
ATOM 749 N N . MET A 1 89 ? 1.837 -7.793 -2.978 1.00 75.12 89 MET A N 1
ATOM 750 C CA . MET A 1 89 ? 2.480 -7.531 -1.684 1.00 75.12 89 MET A CA 1
ATOM 751 C C . MET A 1 89 ? 2.199 -6.121 -1.165 1.00 75.12 89 MET A C 1
ATOM 753 O O . MET A 1 89 ? 1.928 -5.950 0.021 1.00 75.12 89 MET A O 1
ATOM 757 N N . VAL A 1 90 ? 2.201 -5.115 -2.039 1.00 80.00 90 VAL A N 1
ATOM 758 C CA . VAL A 1 90 ? 1.866 -3.731 -1.669 1.00 80.00 90 VAL A CA 1
ATOM 759 C C . VAL A 1 90 ? 0.428 -3.623 -1.157 1.00 80.00 90 VAL A C 1
ATOM 761 O O . VAL A 1 90 ? 0.185 -2.964 -0.144 1.00 80.00 90 VAL A O 1
ATOM 7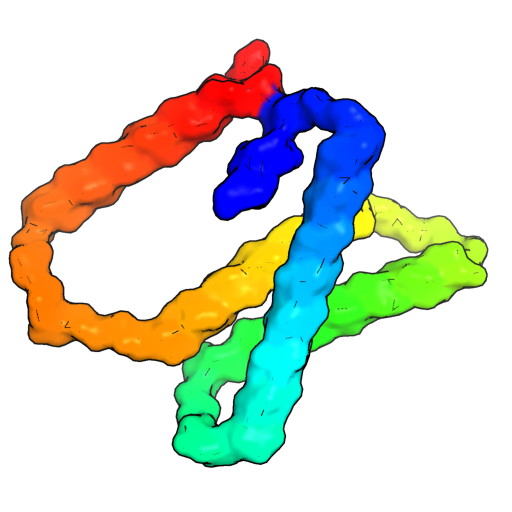64 N N . VAL A 1 91 ? -0.521 -4.313 -1.799 1.00 81.69 91 VAL A N 1
ATOM 765 C CA . VAL A 1 91 ? -1.914 -4.383 -1.325 1.00 81.69 91 VAL A CA 1
ATOM 766 C C . VAL A 1 91 ? -1.989 -5.068 0.040 1.00 81.69 91 VAL A C 1
ATOM 768 O O . VAL A 1 91 ? -2.663 -4.563 0.937 1.00 81.69 91 VAL A O 1
ATOM 771 N N . PHE A 1 92 ? -1.262 -6.170 0.242 1.00 79.62 92 PHE A N 1
ATOM 772 C CA . PHE A 1 92 ? -1.225 -6.856 1.534 1.00 79.62 92 PHE A CA 1
ATOM 773 C C . PHE A 1 92 ? -0.640 -5.991 2.654 1.00 79.62 92 PHE A C 1
ATOM 775 O O . PHE A 1 92 ? -1.220 -5.951 3.739 1.00 79.62 92 PHE A O 1
ATOM 782 N N . VAL A 1 93 ? 0.450 -5.257 2.397 1.00 79.44 93 VAL A N 1
ATOM 783 C CA . VAL A 1 93 ? 1.016 -4.293 3.359 1.00 79.44 93 VAL A CA 1
ATOM 784 C C . VAL A 1 93 ? -0.027 -3.243 3.725 1.00 79.44 93 VAL A C 1
ATOM 786 O O . VAL A 1 93 ? -0.220 -2.961 4.904 1.00 79.44 93 VAL A O 1
ATOM 789 N N . PHE A 1 94 ? -0.752 -2.709 2.741 1.00 81.19 94 PHE A N 1
ATOM 790 C CA . PHE A 1 94 ? -1.800 -1.725 2.994 1.00 81.19 94 PHE A CA 1
ATOM 791 C C . PHE A 1 94 ? -2.939 -2.284 3.860 1.00 81.19 94 PHE A C 1
ATOM 793 O O . PHE A 1 94 ? -3.316 -1.659 4.850 1.00 81.19 94 PHE A O 1
ATOM 800 N N . VAL A 1 95 ? -3.467 -3.469 3.526 1.00 80.56 95 VAL A N 1
ATOM 801 C CA . VAL A 1 95 ? -4.544 -4.122 4.294 1.00 80.56 95 VAL A CA 1
ATOM 802 C C . VAL A 1 95 ? -4.094 -4.424 5.724 1.00 80.56 95 VAL A C 1
ATOM 804 O O . VAL A 1 95 ? -4.851 -4.186 6.664 1.00 80.56 95 VAL A O 1
ATOM 807 N N . ARG A 1 96 ? -2.852 -4.888 5.904 1.00 76.88 96 ARG A N 1
ATOM 808 C CA . ARG A 1 96 ? -2.242 -5.124 7.219 1.00 76.88 96 ARG A CA 1
ATOM 809 C C . ARG A 1 96 ? -2.171 -3.840 8.048 1.00 76.88 96 ARG A C 1
ATOM 811 O O . ARG A 1 96 ? -2.671 -3.821 9.169 1.00 76.88 96 ARG A O 1
ATOM 818 N N . GLU A 1 97 ? -1.581 -2.777 7.501 1.00 74.56 97 GLU A N 1
ATOM 819 C CA . GLU A 1 97 ? -1.428 -1.479 8.184 1.00 74.56 97 GLU A CA 1
ATOM 820 C C . GLU A 1 97 ? -2.791 -0.846 8.515 1.00 74.56 97 GLU A C 1
ATOM 822 O O . GLU A 1 97 ? -2.969 -0.230 9.566 1.00 74.56 97 GLU A O 1
ATOM 827 N N . PHE A 1 98 ? -3.789 -1.033 7.646 1.00 76.12 98 PHE A N 1
ATOM 828 C CA . PHE A 1 98 ? -5.159 -0.597 7.901 1.00 76.12 98 PHE A CA 1
ATOM 829 C C . PHE A 1 98 ? -5.837 -1.423 9.004 1.00 76.12 98 PHE A C 1
ATOM 831 O O . PHE A 1 98 ? -6.522 -0.855 9.849 1.00 76.12 98 PHE A O 1
ATOM 838 N N . SER A 1 99 ? -5.620 -2.742 9.035 1.00 73.06 99 SER A N 1
ATOM 839 C CA . SER A 1 99 ? -6.185 -3.635 10.054 1.00 73.06 99 SER A CA 1
ATOM 840 C C . SER A 1 99 ? -5.585 -3.429 11.446 1.00 73.06 99 SER A C 1
ATOM 842 O O . SER A 1 99 ? -6.239 -3.767 12.430 1.00 73.06 99 SER A O 1
ATOM 844 N N . GLU A 1 100 ? -4.350 -2.934 11.547 1.00 69.56 100 GLU A N 1
ATOM 845 C CA . GLU A 1 100 ? -3.714 -2.621 12.833 1.00 69.56 100 GLU A CA 1
ATOM 846 C C . GLU A 1 100 ? -4.263 -1.323 13.448 1.00 69.56 100 GLU A C 1
ATOM 848 O O . GLU A 1 100 ? -4.186 -1.112 14.662 1.00 69.56 100 GLU A O 1
ATOM 853 N N . ARG A 1 101 ? -4.865 -0.448 12.636 1.00 69.94 101 ARG A N 1
ATOM 854 C CA . ARG A 1 101 ? -5.569 0.720 13.159 1.00 69.94 101 ARG A CA 1
ATOM 855 C C . ARG A 1 101 ? -6.899 0.279 13.756 1.00 69.94 101 ARG A C 1
ATOM 857 O O . ARG A 1 101 ? -7.815 -0.122 13.046 1.00 69.94 101 ARG A O 1
ATOM 864 N N . ASP A 1 102 ? -7.013 0.419 15.073 1.00 61.97 102 ASP A N 1
ATOM 865 C CA . ASP A 1 102 ? -8.260 0.239 15.814 1.00 61.97 102 ASP A CA 1
ATOM 866 C C . ASP A 1 102 ? -9.257 1.337 15.406 1.00 61.97 102 ASP A C 1
ATOM 868 O O . ASP A 1 102 ? -9.329 2.418 16.002 1.00 61.97 102 ASP A O 1
ATOM 872 N N . ILE A 1 103 ? -9.997 1.104 14.321 1.00 64.06 103 ILE A N 1
ATOM 873 C CA . ILE A 1 103 ? -11.075 1.997 13.905 1.00 64.06 103 ILE A CA 1
ATOM 874 C C . ILE A 1 103 ? -12.213 1.779 14.895 1.00 64.06 103 ILE A C 1
ATOM 876 O O . ILE A 1 103 ? -13.055 0.895 14.753 1.00 64.06 103 ILE A O 1
ATOM 880 N N . ASN A 1 104 ? -12.208 2.570 15.963 1.00 58.25 104 ASN A N 1
ATOM 881 C CA . ASN A 1 104 ? -13.237 2.508 16.982 1.00 58.25 104 ASN A CA 1
ATOM 882 C C . ASN A 1 104 ? -14.532 3.131 16.434 1.00 58.25 104 ASN A C 1
ATOM 884 O O . ASN A 1 104 ? -14.804 4.317 16.608 1.00 58.25 104 ASN A O 1
ATOM 888 N N . TYR A 1 105 ? -15.347 2.310 15.766 1.00 59.59 105 TYR A N 1
ATOM 889 C CA . TYR A 1 105 ? -16.634 2.693 15.172 1.00 59.59 105 TYR A CA 1
ATOM 890 C C . TYR A 1 105 ? -17.710 3.089 16.200 1.00 59.59 105 TYR A C 1
ATOM 892 O O . TYR A 1 105 ? -18.818 3.458 15.812 1.00 59.59 105 TYR A O 1
ATOM 900 N N . LYS A 1 106 ? -17.413 3.074 17.510 1.00 58.25 106 LYS A N 1
ATOM 901 C CA . LYS A 1 106 ? -18.383 3.332 18.593 1.00 58.25 106 LYS A CA 1
ATOM 902 C C . LYS A 1 106 ? -19.019 4.733 18.588 1.00 58.25 106 LYS A C 1
ATOM 904 O O . LYS A 1 106 ? -19.880 4.993 19.422 1.00 58.25 106 LYS A O 1
ATOM 909 N N . ARG A 1 107 ? -18.634 5.639 17.680 1.00 58.88 107 ARG A N 1
ATOM 910 C CA . ARG A 1 107 ? -19.263 6.965 17.505 1.00 58.88 107 ARG A CA 1
ATOM 911 C C . ARG A 1 107 ? -19.581 7.333 16.051 1.00 58.88 107 ARG A C 1
ATOM 913 O O . ARG A 1 107 ? -19.702 8.513 15.738 1.00 58.88 107 ARG A O 1
ATOM 920 N N . ALA A 1 108 ? -19.716 6.362 15.152 1.00 58.91 108 ALA A N 1
ATOM 921 C CA . ALA A 1 108 ? -20.128 6.656 13.784 1.00 58.91 108 ALA A CA 1
ATOM 922 C C . ALA A 1 108 ? -21.666 6.649 13.688 1.00 58.91 108 ALA A C 1
ATOM 924 O O . ALA A 1 108 ? -22.289 5.593 13.650 1.00 58.91 108 ALA A O 1
ATOM 925 N N . GLN A 1 109 ? -22.276 7.837 13.670 1.00 63.38 109 GLN A N 1
ATOM 926 C CA . GLN A 1 109 ? -23.724 8.081 13.549 1.00 63.38 109 GLN A CA 1
ATOM 927 C C . GLN A 1 109 ? -24.301 7.735 12.156 1.00 63.38 109 GLN A C 1
ATOM 929 O O . GLN A 1 109 ? -25.231 8.393 11.693 1.00 63.38 109 GLN A O 1
ATOM 934 N N . PHE A 1 110 ? -23.752 6.748 11.445 1.00 66.81 110 PHE A N 1
ATOM 935 C CA . PHE A 1 110 ? -24.257 6.410 10.117 1.00 66.81 110 PHE A CA 1
ATOM 936 C C . PHE A 1 110 ? -25.536 5.588 10.245 1.00 66.81 110 PHE A C 1
ATOM 938 O O . PHE A 1 110 ? -25.516 4.416 10.617 1.00 66.81 110 PHE A O 1
ATOM 945 N N . ASN A 1 111 ? -26.664 6.224 9.930 1.00 79.25 111 ASN A N 1
ATOM 946 C CA . ASN A 1 111 ? -27.942 5.541 9.774 1.00 79.25 111 ASN A CA 1
ATOM 947 C C . ASN A 1 111 ? -27.809 4.496 8.640 1.00 79.25 111 ASN A C 1
ATOM 949 O O . ASN A 1 111 ? -27.192 4.814 7.618 1.00 79.25 111 ASN A O 1
ATOM 953 N N . PRO A 1 112 ? -28.388 3.286 8.768 1.00 83.94 112 PRO A N 1
ATOM 954 C CA . PRO A 1 112 ? -28.459 2.287 7.698 1.00 83.94 112 PRO A CA 1
ATOM 955 C C . PRO A 1 112 ? -28.716 2.852 6.289 1.00 83.94 112 PRO A C 1
ATOM 957 O O . PRO A 1 112 ? -28.075 2.429 5.328 1.00 83.94 112 PRO A O 1
ATOM 960 N N . ALA A 1 113 ? -29.581 3.866 6.164 1.00 89.12 113 ALA A N 1
ATOM 961 C CA . ALA A 1 113 ? -29.864 4.523 4.886 1.00 89.12 113 ALA A CA 1
ATOM 962 C C . ALA A 1 113 ? -28.659 5.289 4.299 1.00 89.12 113 ALA A C 1
ATOM 964 O O . ALA A 1 113 ? -28.414 5.240 3.096 1.00 89.12 113 ALA A O 1
ATOM 965 N N . GLN A 1 114 ? -27.871 5.972 5.133 1.00 88.06 114 GLN A N 1
ATOM 966 C CA . GLN A 1 114 ? -26.658 6.671 4.690 1.00 88.06 114 GLN A CA 1
ATOM 967 C C . GLN A 1 114 ? -25.577 5.683 4.252 1.00 88.06 114 GLN A C 1
ATOM 969 O O . GLN A 1 114 ? -24.870 5.935 3.281 1.00 88.06 114 GLN A O 1
ATOM 974 N N . LEU A 1 115 ? -25.477 4.542 4.938 1.00 85.62 115 LEU A N 1
ATOM 975 C CA . LEU A 1 115 ? -24.525 3.485 4.606 1.00 85.62 115 LEU A CA 1
ATOM 976 C C . LEU A 1 115 ? -24.879 2.829 3.259 1.00 85.62 115 LEU A C 1
ATOM 978 O O . LEU A 1 115 ? -23.997 2.576 2.435 1.00 85.62 115 LEU A O 1
ATOM 982 N N . PHE A 1 116 ? -26.176 2.656 2.984 1.00 91.25 116 PHE A N 1
ATOM 983 C CA . PHE A 1 116 ? -26.669 2.228 1.675 1.00 91.25 116 PHE A CA 1
ATOM 984 C C . PHE A 1 116 ? -26.306 3.225 0.565 1.00 91.25 116 PHE A C 1
ATOM 986 O O . PHE A 1 116 ? -25.672 2.841 -0.414 1.00 9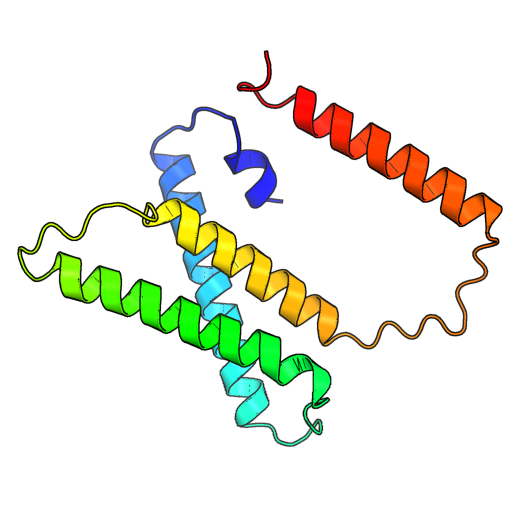1.25 116 PHE A O 1
ATOM 993 N N . ILE A 1 117 ? -26.623 4.513 0.733 1.00 93.06 117 ILE A N 1
ATOM 994 C CA . ILE A 1 117 ? -26.327 5.535 -0.287 1.00 93.06 117 ILE A CA 1
ATOM 995 C C . ILE A 1 117 ? -24.816 5.654 -0.526 1.00 93.06 117 ILE A C 1
ATOM 997 O O . ILE A 1 117 ? -24.377 5.705 -1.673 1.00 93.06 117 ILE A O 1
ATOM 1001 N N . LEU A 1 118 ? -24.011 5.658 0.542 1.00 90.62 118 LEU A N 1
ATOM 1002 C CA . LEU A 1 118 ? -22.558 5.770 0.443 1.00 90.62 118 LEU A CA 1
ATOM 1003 C C . LEU A 1 118 ? -21.947 4.568 -0.281 1.00 90.62 118 LEU A C 1
ATOM 1005 O O . LEU A 1 118 ? -21.075 4.755 -1.127 1.00 90.62 118 LEU A O 1
ATOM 1009 N N . SER A 1 119 ? -22.398 3.348 0.021 1.00 88.81 119 SER A N 1
ATOM 1010 C CA . SER A 1 119 ? -21.911 2.144 -0.662 1.00 88.81 119 SER A CA 1
ATOM 1011 C C . SER A 1 119 ? -22.320 2.125 -2.135 1.00 88.81 119 SER A C 1
ATOM 1013 O O . SER A 1 119 ? -21.470 1.883 -2.988 1.00 88.81 119 SER A O 1
ATOM 1015 N N . PHE A 1 120 ? -23.570 2.472 -2.452 1.00 95.50 120 PHE A N 1
ATOM 1016 C CA . PHE A 1 120 ? -24.058 2.553 -3.828 1.00 95.50 120 PHE A CA 1
ATOM 1017 C C . PHE A 1 120 ? -23.279 3.585 -4.655 1.00 95.50 120 PHE A C 1
ATOM 1019 O O . PHE A 1 120 ? -22.774 3.268 -5.731 1.00 95.50 120 PHE A O 1
ATOM 1026 N N . LEU A 1 121 ? -23.099 4.796 -4.117 1.00 93.50 121 LEU A N 1
ATOM 1027 C CA . LEU A 1 121 ? -22.315 5.851 -4.760 1.00 93.50 121 LEU A CA 1
ATOM 1028 C C . LEU A 1 121 ? -20.852 5.428 -4.948 1.00 93.50 121 LEU A C 1
ATOM 1030 O O . LEU A 1 121 ? -20.272 5.658 -6.007 1.00 93.50 121 LEU A O 1
ATOM 1034 N N . SER A 1 122 ? -20.267 4.783 -3.935 1.00 91.19 122 SER A N 1
ATOM 1035 C CA . SER A 1 122 ? -18.886 4.296 -3.987 1.00 91.19 122 SER A CA 1
ATOM 1036 C C . SER A 1 122 ? -18.704 3.234 -5.073 1.00 91.19 122 SER A C 1
ATOM 1038 O O . SER A 1 122 ? -17.725 3.297 -5.809 1.00 91.19 122 SER A O 1
ATOM 1040 N N . ILE A 1 123 ? -19.648 2.298 -5.223 1.00 92.94 123 ILE A N 1
ATOM 1041 C CA . ILE A 1 123 ? -19.612 1.269 -6.277 1.00 92.94 123 ILE A CA 1
ATOM 1042 C C . ILE A 1 123 ? -19.681 1.909 -7.664 1.00 92.94 123 ILE A C 1
ATOM 1044 O O . ILE A 1 123 ? -18.889 1.547 -8.530 1.00 92.94 123 ILE A O 1
ATOM 1048 N N . ILE A 1 124 ? -20.578 2.880 -7.873 1.00 93.00 124 ILE A N 1
ATOM 1049 C CA . ILE A 1 124 ? -20.681 3.594 -9.154 1.00 93.00 124 ILE A CA 1
ATOM 1050 C C . ILE A 1 124 ? -19.375 4.327 -9.461 1.00 93.00 124 ILE A C 1
ATOM 1052 O O . ILE A 1 124 ? -18.825 4.156 -10.545 1.00 93.00 124 ILE A O 1
ATOM 1056 N N . LEU A 1 125 ? -18.839 5.097 -8.510 1.00 88.75 125 LEU A N 1
ATOM 1057 C CA . LEU A 1 125 ? -17.588 5.831 -8.707 1.00 88.75 125 LEU A CA 1
ATOM 1058 C C . LEU A 1 125 ? -16.420 4.890 -9.020 1.00 88.75 125 LEU A C 1
ATOM 1060 O O . LEU A 1 125 ? -15.708 5.111 -9.998 1.00 88.75 125 LEU A O 1
ATOM 1064 N N . VAL A 1 126 ? -16.252 3.811 -8.252 1.00 87.56 126 VAL A N 1
ATOM 1065 C CA . VAL A 1 126 ? -15.207 2.807 -8.509 1.00 87.56 126 VAL A CA 1
ATOM 1066 C C . VAL A 1 126 ? -15.402 2.151 -9.878 1.00 87.56 126 VAL A C 1
ATOM 1068 O O . VAL A 1 126 ? -14.438 2.023 -10.627 1.00 87.56 126 VAL A O 1
ATOM 1071 N N . GLY A 1 127 ? -16.638 1.806 -10.247 1.00 85.12 127 GLY A N 1
ATOM 1072 C CA . GLY A 1 127 ? -16.963 1.240 -11.556 1.00 85.12 127 GLY A CA 1
ATOM 1073 C C . GLY A 1 127 ? -16.637 2.188 -12.711 1.00 85.12 127 GLY A C 1
ATOM 1074 O O . GLY A 1 127 ? -16.030 1.772 -13.693 1.00 85.12 127 GLY A O 1
ATOM 1075 N N . THR A 1 128 ? -16.959 3.478 -12.583 1.00 87.75 128 THR A N 1
ATOM 1076 C CA . THR A 1 128 ? -16.621 4.481 -13.609 1.00 87.75 128 THR A CA 1
ATOM 1077 C C . THR A 1 128 ? -15.116 4.697 -13.740 1.00 87.75 128 THR A C 1
ATOM 1079 O O . THR A 1 128 ? -14.613 4.776 -14.857 1.00 87.75 128 THR A O 1
ATOM 1082 N N . LEU A 1 129 ? -14.378 4.715 -12.623 1.00 81.81 129 LEU A N 1
ATOM 1083 C CA . LEU A 1 129 ? -12.916 4.754 -12.649 1.00 81.81 129 LEU A CA 1
ATOM 1084 C C . LEU A 1 129 ? -12.341 3.527 -13.357 1.00 81.81 129 LEU A C 1
ATOM 1086 O O . LEU A 1 129 ? -11.381 3.670 -14.105 1.00 81.81 129 LEU A O 1
ATOM 1090 N N . PHE A 1 130 ? -12.935 2.348 -13.148 1.00 78.62 130 PHE A N 1
ATOM 1091 C CA . PHE A 1 130 ? -12.526 1.108 -13.810 1.00 78.62 130 PHE A CA 1
ATOM 1092 C C . PHE A 1 130 ? -12.784 1.128 -15.324 1.00 78.62 130 PHE A C 1
ATOM 1094 O O . PHE A 1 130 ? -11.939 0.669 -16.086 1.00 78.62 130 PHE A O 1
ATOM 1101 N N . LEU A 1 131 ? -13.896 1.714 -15.771 1.00 82.12 131 LEU A N 1
ATOM 1102 C CA . LEU A 1 131 ? -14.207 1.882 -17.198 1.00 82.12 131 LEU A CA 1
ATOM 1103 C C . LEU A 1 131 ? -13.316 2.918 -17.900 1.00 82.12 131 LEU A C 1
ATOM 1105 O O . LEU A 1 131 ? -13.144 2.850 -19.110 1.00 82.12 131 LEU A O 1
ATOM 1109 N N . MET A 1 132 ? -12.745 3.873 -17.161 1.00 77.12 132 MET A N 1
ATOM 1110 C CA . MET A 1 132 ? -11.803 4.862 -17.701 1.00 77.12 132 MET A CA 1
ATOM 1111 C C . MET A 1 132 ? -10.381 4.315 -17.905 1.00 77.12 132 MET A C 1
ATOM 1113 O O . MET A 1 132 ? -9.523 5.051 -18.399 1.00 77.12 132 MET A O 1
ATOM 1117 N N . LEU A 1 133 ? -10.089 3.064 -17.523 1.00 73.75 133 LEU A N 1
ATOM 1118 C CA . LEU A 1 133 ? -8.789 2.475 -17.836 1.00 73.75 133 LEU A CA 1
ATOM 1119 C C . LEU A 1 133 ? -8.690 2.170 -19.342 1.00 73.75 133 LEU A C 1
ATOM 1121 O O . LEU A 1 133 ? -9.620 1.589 -19.895 1.00 73.75 133 LEU A O 1
ATOM 1125 N N . PRO A 1 134 ? -7.552 2.475 -19.996 1.00 64.69 134 PRO A N 1
ATOM 1126 C CA . PRO A 1 134 ? -7.369 2.286 -21.443 1.00 64.69 134 PRO A CA 1
ATOM 1127 C C . PRO A 1 134 ? -7.589 0.857 -21.958 1.00 64.69 134 PRO A C 1
ATOM 1129 O O . PRO A 1 134 ? -7.820 0.676 -23.143 1.00 64.69 134 PRO A O 1
ATOM 1132 N N . ASN A 1 135 ? -7.545 -0.146 -21.076 1.00 60.56 135 ASN A N 1
ATOM 1133 C CA . ASN A 1 135 ? -7.772 -1.556 -21.406 1.00 60.56 135 ASN A CA 1
ATOM 1134 C C . ASN A 1 135 ? -9.236 -2.019 -21.227 1.00 60.56 135 ASN A C 1
ATOM 1136 O O . ASN A 1 135 ? -9.496 -3.220 -21.285 1.00 60.56 135 ASN A O 1
ATOM 1140 N N . ALA A 1 136 ? -10.180 -1.114 -20.938 1.00 58.00 136 ALA A N 1
ATOM 1141 C CA . ALA A 1 136 ? -11.587 -1.445 -20.678 1.00 58.00 136 ALA A CA 1
ATOM 1142 C C . ALA A 1 136 ? -12.538 -1.189 -21.870 1.00 58.00 136 ALA A C 1
ATOM 1144 O O . ALA A 1 136 ? -13.723 -1.517 -21.771 1.00 58.00 136 ALA A O 1
ATOM 1145 N N . THR A 1 137 ? -12.033 -0.640 -22.982 1.00 50.72 137 THR A N 1
ATOM 1146 C CA . THR A 1 137 ? -12.752 -0.415 -24.254 1.00 50.72 137 THR A CA 1
ATOM 1147 C C . THR A 1 137 ? -11.929 -0.914 -25.423 1.00 50.72 137 THR A C 1
ATOM 1149 O O . THR A 1 137 ? -12.506 -1.599 -26.292 1.00 50.72 137 THR A O 1
#

Secondary structure (DSSP, 8-state):
-HHHHTTT----HHHHHHHHHHHHHHHHHHHHHHHHHHH-TTS---GGGHHHHHHHHHHHHHHHHHHHHHTTT-----SS-HHHHHHHHHHHHHHHHHHHS---GGG----HHHHHHHHHHHHHHHHHHHHTSTT--

Radius of gyration: 19.03 Å; chains: 1; bounding box: 50×32×48 Å

Sequence (137 aa):
MVFFTDFGFDKSFVVQSAIEVIYLLVVFFGFVSLMARYLNRFRPAQAKVWVFDLLYLLSLLSVFYHELVELQILPFNNLFGKVWWVKLMVVFVFVREFSERDINYKRAQFNPAQLFILSFLSIILVGTLFLMLPNAT